Protein AF-A0A1C5GBD8-F1 (afdb_monomer)

Foldseek 3Di:
DDLVVLLVLLQVLLCVLVVPPDFDQQAF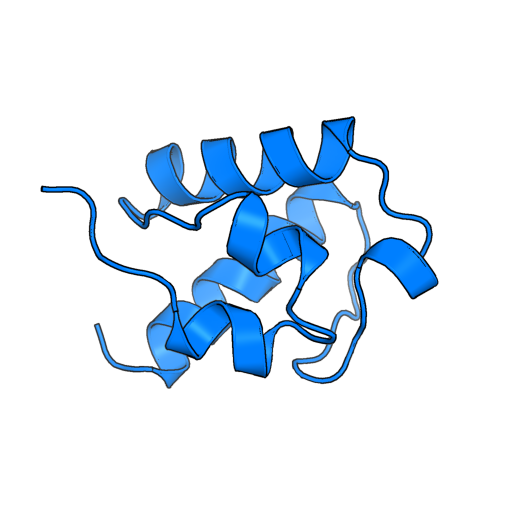CVVVPHDPVSLVSSQVCSCVVPQKHFDPVQSVPPRGSSSSSVVIDGHD

InterPro domains:
  IPR009081 Phosphopantetheine binding ACP domain [PF00550] (10-70)
  IPR009081 Phosphopantetheine binding ACP domain [PS50075] (1-76)
  IPR036736 ACP-like superfamily [G3DSA:1.10.1200.10] (2-76)
  IPR036736 ACP-like superfamily [SSF47336] (1-73)

Solvent-accessible surface area (backbone atoms only — not comparable to full-atom values): 4386 Å² total; per-residue (Å²): 132,54,69,69,55,46,34,52,50,52,52,52,47,41,27,67,72,71,74,39,93,82,79,53,56,77,46,32,59,61,83,74,64,54,47,75,68,51,52,53,49,39,35,53,47,35,35,73,77,68,41,30,42,52,56,70,67,47,64,75,71,37,67,22,44,52,59,39,32,79,65,48,43,75,58,131

Secondary structure (DSSP, 8-state):
--HHHHHHHHHHHHHHHHT-TT--TT--TTTTT--HHHHHHHHHHHHHHH-EE--HHHHHH-SSHHHHHTT-EE--

Nearest PDB structures (foldseek):
  4neo-assembly1_A  TM=8.887E-01  e=1.216E-03  Streptomyces verticillus
  8fx6-assembly1_A  TM=9.005E-01  e=2.634E-03  Thermobifida fusca YX
  8g3i-assembly2_B  TM=9.041E-01  e=3.876E-03  Thermobifida fusca YX
  7kw0-assembly1_A  TM=8.957E-01  e=3.634E-03  Thermobifida fusca YX
  8cjh-assembly2_F  TM=8.734E-01  e=2.352E-02  Escherichia coli

Structure (mmCIF, N/CA/C/O backbone):
data_AF-A0A1C5GBD8-F1
#
_entry.id   AF-A0A1C5GBD8-F1
#
loop_
_atom_site.group_PDB
_atom_site.id
_atom_site.type_symbol
_atom_site.label_atom_id
_atom_site.label_alt_id
_atom_site.label_comp_id
_atom_site.label_asym_id
_atom_site.label_entity_id
_atom_site.label_seq_id
_atom_site.pdbx_PDB_ins_code
_atom_site.Cartn_x
_atom_site.Cartn_y
_atom_site.Cartn_z
_atom_site.occupancy
_atom_site.B_iso_or_equiv
_atom_site.auth_seq_id
_atom_site.auth_comp_id
_atom_site.auth_asym_id
_atom_site.auth_atom_id
_atom_site.pdbx_PDB_model_num
ATOM 1 N N . MET A 1 1 ? 1.553 -4.114 17.101 1.00 72.31 1 MET A N 1
ATOM 2 C CA . MET A 1 1 ? 2.318 -4.680 15.984 1.00 72.31 1 MET A CA 1
ATOM 3 C C . MET A 1 1 ? 3.693 -4.077 16.060 1.00 72.31 1 MET A C 1
ATOM 5 O O . MET A 1 1 ? 3.784 -2.877 16.307 1.00 72.31 1 MET A O 1
ATOM 9 N N . ASP A 1 2 ? 4.717 -4.906 15.945 1.00 87.56 2 ASP A N 1
ATOM 10 C CA . ASP A 1 2 ? 6.098 -4.434 15.874 1.00 87.56 2 ASP A CA 1
ATOM 11 C C . ASP A 1 2 ? 6.390 -3.907 14.455 1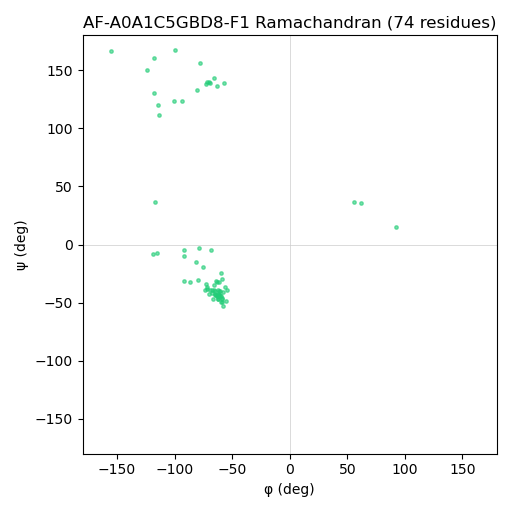.00 87.56 2 ASP A C 1
ATOM 13 O O . ASP A 1 2 ? 5.729 -4.317 13.497 1.00 87.56 2 ASP A O 1
ATOM 17 N N . ASP A 1 3 ? 7.379 -3.022 14.295 1.00 87.19 3 ASP A N 1
ATOM 18 C CA . ASP A 1 3 ? 7.717 -2.413 12.992 1.00 87.19 3 ASP A CA 1
ATOM 19 C C . ASP A 1 3 ? 8.017 -3.470 11.910 1.00 87.19 3 ASP A C 1
ATOM 21 O O . ASP A 1 3 ? 7.637 -3.329 10.746 1.00 87.19 3 ASP A O 1
ATOM 25 N N . GLU A 1 4 ? 8.654 -4.577 12.303 1.00 90.94 4 GLU A N 1
ATOM 26 C CA . GLU A 1 4 ? 8.942 -5.713 11.422 1.00 90.94 4 GLU A CA 1
ATOM 27 C C . GLU A 1 4 ? 7.662 -6.421 10.945 1.00 90.94 4 GLU A C 1
ATOM 29 O O . GLU A 1 4 ? 7.578 -6.876 9.803 1.00 90.94 4 GLU A O 1
ATOM 34 N N . GLU A 1 5 ? 6.637 -6.496 11.793 1.00 92.62 5 GLU A N 1
ATOM 35 C CA . GLU A 1 5 ? 5.352 -7.112 11.460 1.00 92.62 5 GLU A CA 1
ATOM 36 C C . GLU A 1 5 ? 4.586 -6.257 10.440 1.00 92.62 5 GLU A C 1
ATOM 38 O O . GLU A 1 5 ? 4.070 -6.777 9.449 1.00 92.62 5 GLU A O 1
ATOM 43 N N . VAL A 1 6 ? 4.592 -4.934 10.636 1.00 94.44 6 VAL A N 1
ATOM 44 C CA . VAL A 1 6 ? 3.992 -3.956 9.715 1.00 94.44 6 VAL A CA 1
ATOM 45 C C . VAL A 1 6 ? 4.676 -3.998 8.349 1.00 94.44 6 VAL A C 1
ATOM 47 O O . VAL A 1 6 ? 4.002 -4.061 7.320 1.00 94.44 6 VAL A O 1
ATOM 50 N N . LEU A 1 7 ? 6.010 -4.031 8.324 1.00 94.88 7 LEU A N 1
ATOM 51 C CA . LEU A 1 7 ? 6.777 -4.127 7.083 1.00 94.88 7 LEU A CA 1
ATOM 52 C C . LEU A 1 7 ? 6.469 -5.421 6.316 1.00 94.88 7 LEU A C 1
ATOM 54 O O . LEU A 1 7 ? 6.274 -5.395 5.100 1.00 94.88 7 LEU A O 1
ATOM 58 N N . ASN A 1 8 ? 6.393 -6.557 7.014 1.00 94.81 8 ASN A N 1
ATOM 59 C CA . ASN A 1 8 ? 6.065 -7.837 6.387 1.00 94.81 8 ASN A CA 1
ATOM 60 C C . ASN A 1 8 ? 4.635 -7.867 5.825 1.00 94.81 8 ASN A C 1
ATOM 62 O O . ASN A 1 8 ? 4.426 -8.405 4.731 1.00 94.81 8 ASN A O 1
ATOM 66 N N . ALA A 1 9 ? 3.665 -7.277 6.530 1.00 95.00 9 ALA A N 1
ATOM 67 C CA . ALA A 1 9 ? 2.291 -7.133 6.048 1.00 95.00 9 ALA A CA 1
ATOM 68 C C . ALA A 1 9 ? 2.229 -6.265 4.782 1.00 95.00 9 ALA A C 1
ATOM 70 O O . ALA A 1 9 ? 1.642 -6.669 3.773 1.00 95.00 9 ALA A O 1
ATOM 71 N N . LEU A 1 10 ? 2.917 -5.119 4.797 1.00 94.75 10 LEU A N 1
ATOM 72 C CA . LEU A 1 10 ? 3.008 -4.217 3.653 1.00 94.75 10 LEU A CA 1
ATOM 73 C C . LEU A 1 10 ? 3.624 -4.907 2.429 1.00 94.75 10 LEU A C 1
ATOM 75 O O . LEU A 1 10 ? 3.035 -4.881 1.349 1.00 94.75 10 LEU A O 1
ATOM 79 N N . LEU A 1 11 ? 4.768 -5.578 2.598 1.00 95.12 11 LEU A N 1
ATOM 80 C CA . LEU A 1 11 ? 5.432 -6.296 1.509 1.00 95.12 11 LEU A CA 1
ATOM 81 C C . LEU A 1 11 ? 4.561 -7.424 0.960 1.00 95.12 11 LEU A C 1
ATOM 83 O O . LEU A 1 11 ? 4.466 -7.589 -0.251 1.00 95.12 11 LEU A O 1
ATOM 87 N N . THR A 1 12 ? 3.911 -8.202 1.822 1.00 94.81 12 THR A N 1
ATOM 88 C CA . THR A 1 12 ? 3.049 -9.311 1.385 1.00 94.81 12 THR A CA 1
ATOM 89 C C . THR A 1 12 ? 1.856 -8.802 0.578 1.00 94.81 12 THR A C 1
ATOM 91 O O . THR A 1 12 ? 1.579 -9.324 -0.503 1.00 94.81 12 THR A O 1
ATOM 94 N N . THR A 1 13 ? 1.213 -7.736 1.056 1.00 94.62 13 THR A N 1
ATOM 95 C CA . THR A 1 13 ? 0.093 -7.089 0.363 1.00 94.62 13 THR A CA 1
ATOM 96 C C . THR A 1 13 ? 0.545 -6.530 -0.984 1.00 94.62 13 THR A C 1
ATOM 98 O O . THR A 1 13 ? -0.074 -6.805 -2.010 1.00 94.62 13 THR A O 1
ATOM 101 N N . ALA A 1 14 ? 1.679 -5.825 -1.015 1.00 93.12 14 ALA A N 1
ATOM 102 C CA . ALA A 1 14 ? 2.247 -5.292 -2.246 1.00 93.12 14 ALA A CA 1
ATOM 103 C C . ALA A 1 14 ? 2.546 -6.407 -3.258 1.00 93.12 14 ALA A C 1
ATOM 105 O O . ALA A 1 14 ? 2.083 -6.343 -4.393 1.00 93.12 14 ALA A O 1
ATOM 106 N N . ARG A 1 15 ? 3.225 -7.487 -2.857 1.00 93.81 15 ARG A N 1
ATOM 107 C CA . ARG A 1 15 ? 3.518 -8.616 -3.759 1.00 93.81 15 ARG A CA 1
ATOM 108 C C . ARG A 1 15 ? 2.249 -9.174 -4.407 1.00 93.81 15 ARG A C 1
ATOM 110 O O . ARG A 1 15 ? 2.265 -9.487 -5.594 1.00 93.81 15 ARG A O 1
ATOM 117 N N . SER A 1 16 ? 1.151 -9.245 -3.652 1.00 92.00 16 SER A N 1
ATOM 118 C CA . SER A 1 16 ? -0.145 -9.695 -4.167 1.00 92.00 16 SER A CA 1
ATOM 119 C C . SER A 1 16 ? -0.821 -8.682 -5.096 1.00 92.00 16 SER A C 1
ATOM 121 O O . SER A 1 16 ? -1.468 -9.089 -6.057 1.00 92.00 16 SER A O 1
ATOM 123 N N . VAL A 1 17 ? -0.723 -7.381 -4.811 1.00 91.12 17 VAL A N 1
ATOM 124 C CA . VAL A 1 17 ? -1.356 -6.322 -5.619 1.00 91.12 17 VAL A CA 1
ATOM 125 C C . VAL A 1 17 ? -0.619 -6.114 -6.942 1.00 91.12 17 VAL A C 1
ATOM 127 O O . VAL A 1 17 ? -1.263 -5.923 -7.972 1.00 91.12 17 VAL A O 1
ATOM 130 N N . PHE A 1 18 ? 0.712 -6.182 -6.914 1.00 87.25 18 PHE A N 1
ATOM 131 C CA . PHE A 1 18 ? 1.576 -5.936 -8.070 1.00 87.25 18 PHE A CA 1
ATOM 132 C C . PHE A 1 18 ? 1.916 -7.197 -8.872 1.00 87.25 18 PHE A C 1
ATOM 134 O O . PHE A 1 18 ? 2.480 -7.078 -9.955 1.00 87.25 18 PHE A O 1
ATOM 141 N N . ASP A 1 19 ? 1.591 -8.389 -8.360 1.00 87.88 19 ASP A N 1
ATOM 142 C CA . ASP A 1 19 ? 2.015 -9.682 -8.923 1.00 87.88 19 ASP A CA 1
ATOM 143 C C . ASP A 1 19 ? 3.552 -9.786 -9.066 1.00 87.88 19 ASP A C 1
ATOM 145 O O . ASP A 1 19 ? 4.099 -10.340 -10.021 1.00 87.88 19 ASP A O 1
ATOM 149 N N . ILE A 1 20 ? 4.279 -9.218 -8.094 1.00 86.94 20 ILE A N 1
ATOM 150 C CA . ILE A 1 20 ? 5.747 -9.218 -8.037 1.00 86.94 20 ILE A CA 1
ATOM 151 C C . ILE A 1 20 ? 6.178 -10.051 -6.835 1.00 86.94 20 ILE A C 1
ATOM 153 O O . ILE A 1 20 ? 6.002 -9.640 -5.697 1.00 86.94 20 ILE A O 1
ATOM 157 N N . GLY A 1 21 ? 6.788 -11.214 -7.063 1.00 83.19 21 GLY A N 1
ATOM 158 C CA . GLY A 1 21 ? 7.171 -12.126 -5.975 1.00 83.19 21 GLY A CA 1
ATOM 159 C C . GLY A 1 21 ? 8.403 -11.704 -5.159 1.00 83.19 21 GLY A C 1
ATOM 160 O O . GLY A 1 21 ? 8.588 -12.191 -4.046 1.00 83.19 21 GLY A O 1
ATOM 161 N N . SER A 1 22 ? 9.250 -10.817 -5.685 1.00 86.31 22 SER A N 1
ATOM 162 C CA . SER A 1 22 ? 10.586 -10.527 -5.139 1.00 86.31 22 SER A CA 1
ATOM 163 C C . SER A 1 22 ? 10.768 -9.088 -4.649 1.00 86.31 22 SER A C 1
ATOM 165 O O . SER A 1 22 ? 11.846 -8.531 -4.820 1.00 86.31 22 SER A O 1
ATOM 167 N N . LEU A 1 23 ? 9.732 -8.486 -4.059 1.00 92.12 23 LEU A N 1
ATOM 168 C CA . LEU A 1 23 ? 9.850 -7.162 -3.432 1.00 92.12 23 LEU A CA 1
ATOM 169 C C . LEU A 1 23 ? 10.697 -7.214 -2.156 1.00 92.12 23 LEU A C 1
ATOM 171 O O . LEU A 1 23 ? 10.556 -8.136 -1.344 1.00 92.12 23 LEU A O 1
ATOM 175 N N . THR A 1 24 ? 11.523 -6.199 -1.964 1.00 92.69 24 THR A N 1
ATOM 176 C CA . THR A 1 24 ? 12.408 -5.965 -0.825 1.00 92.69 24 THR A CA 1
ATOM 177 C C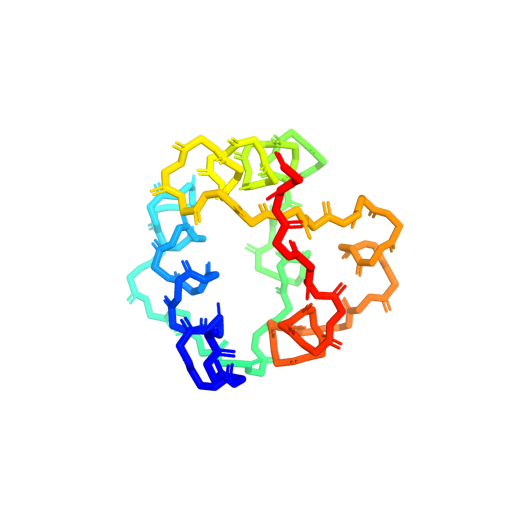 . THR A 1 24 ? 12.013 -4.669 -0.104 1.00 92.69 24 THR A C 1
ATOM 179 O O . THR A 1 24 ? 11.333 -3.827 -0.687 1.00 92.69 24 THR A O 1
ATOM 182 N N . PRO A 1 25 ? 12.425 -4.469 1.162 1.00 93.81 25 PRO A N 1
ATOM 183 C CA . PRO A 1 25 ? 12.120 -3.241 1.897 1.00 93.81 25 PRO A CA 1
ATOM 184 C C . PRO A 1 25 ? 12.649 -1.955 1.245 1.00 93.81 25 PRO A C 1
ATOM 186 O O . PRO A 1 25 ? 12.110 -0.888 1.51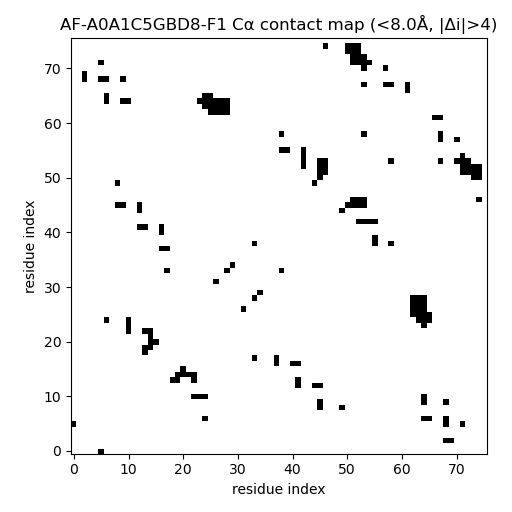6 1.00 93.81 25 PRO A O 1
ATOM 189 N N . GLU A 1 26 ? 13.696 -2.054 0.421 1.00 93.69 26 GLU A N 1
ATOM 190 C CA . GLU A 1 26 ? 14.359 -0.920 -0.237 1.00 93.69 26 GLU A CA 1
ATOM 191 C C . GLU A 1 26 ? 13.777 -0.608 -1.625 1.00 93.69 26 GLU A C 1
ATOM 193 O O . GLU A 1 26 ? 14.180 0.373 -2.246 1.00 93.69 26 GLU A O 1
ATOM 198 N N . ASP A 1 27 ? 12.838 -1.424 -2.116 1.00 92.69 27 ASP A N 1
ATOM 199 C CA . ASP A 1 27 ? 12.224 -1.213 -3.423 1.00 92.69 27 ASP A CA 1
ATOM 200 C C . ASP A 1 27 ? 11.251 -0.030 -3.420 1.00 92.69 27 ASP A C 1
ATOM 202 O O . ASP A 1 27 ? 10.425 0.124 -2.517 1.00 92.69 27 ASP A O 1
ATOM 206 N N . ASP A 1 28 ? 11.320 0.759 -4.490 1.00 89.62 28 ASP A N 1
ATOM 207 C CA . ASP A 1 28 ? 10.412 1.866 -4.778 1.00 89.62 28 ASP A CA 1
ATOM 208 C C . ASP A 1 28 ? 9.267 1.380 -5.680 1.00 89.62 28 ASP A C 1
ATOM 210 O O . ASP A 1 28 ? 9.485 0.868 -6.783 1.00 89.62 28 ASP A O 1
ATOM 214 N N . LEU A 1 29 ? 8.029 1.572 -5.224 1.00 86.81 29 LEU A N 1
ATOM 215 C CA . LEU A 1 29 ? 6.822 1.198 -5.961 1.00 86.81 29 LEU A CA 1
ATOM 216 C C . LEU A 1 29 ? 6.759 1.826 -7.360 1.00 86.81 29 LEU A C 1
ATOM 218 O O . LEU A 1 29 ? 6.505 1.133 -8.347 1.00 86.81 29 LEU A O 1
ATOM 222 N N . PHE A 1 30 ? 6.991 3.131 -7.467 1.00 86.94 30 PHE A N 1
ATOM 223 C CA . PHE A 1 30 ? 6.892 3.859 -8.728 1.00 86.94 30 PHE A CA 1
ATOM 224 C C . PHE A 1 30 ? 8.055 3.536 -9.663 1.00 86.94 30 PHE A C 1
ATOM 226 O O . PHE A 1 30 ? 7.847 3.447 -10.875 1.00 86.94 30 PHE A O 1
ATOM 233 N N . ALA A 1 31 ? 9.254 3.281 -9.130 1.00 88.50 31 ALA A N 1
ATOM 234 C CA . ALA A 1 31 ? 10.381 2.804 -9.934 1.00 88.50 31 ALA A CA 1
ATOM 235 C C . ALA A 1 31 ? 10.111 1.419 -10.549 1.00 88.50 31 ALA A C 1
ATOM 237 O O . ALA A 1 31 ? 10.568 1.134 -11.658 1.00 88.50 31 ALA A O 1
ATOM 238 N N . LEU A 1 32 ? 9.328 0.582 -9.863 1.00 87.81 32 LEU A N 1
ATOM 239 C CA . LEU A 1 32 ? 8.865 -0.719 -10.353 1.00 87.81 32 LEU A CA 1
ATOM 240 C C . LEU A 1 32 ? 7.678 -0.625 -11.329 1.00 87.81 32 LEU A C 1
ATOM 242 O O . LEU A 1 32 ? 7.252 -1.641 -11.877 1.00 87.81 32 LEU A O 1
ATOM 246 N N . GLY A 1 33 ? 7.166 0.583 -11.586 1.00 87.12 33 GLY A N 1
ATOM 247 C CA . GLY A 1 33 ? 6.066 0.828 -12.517 1.00 87.12 33 GLY A CA 1
ATOM 248 C C . GLY A 1 33 ? 4.675 0.817 -11.882 1.00 87.12 33 GLY A C 1
ATOM 249 O O . GLY A 1 33 ? 3.691 0.748 -12.619 1.00 87.12 33 GLY A O 1
ATOM 250 N N . ALA A 1 34 ? 4.572 0.901 -10.551 1.00 87.50 34 ALA A N 1
ATOM 251 C CA . ALA A 1 34 ? 3.293 1.068 -9.869 1.00 87.50 34 ALA A CA 1
ATOM 252 C C . ALA A 1 34 ? 2.555 2.316 -10.364 1.00 87.50 34 ALA A C 1
ATOM 254 O O . ALA A 1 34 ? 3.134 3.391 -10.540 1.00 87.50 34 ALA A O 1
ATOM 255 N N . THR A 1 35 ? 1.243 2.189 -10.538 1.00 90.00 35 THR A N 1
ATOM 256 C CA . THR A 1 35 ? 0.365 3.315 -10.851 1.00 90.00 35 THR A CA 1
ATOM 257 C C . THR A 1 35 ? -0.360 3.807 -9.601 1.00 90.00 35 THR A C 1
ATOM 259 O O . THR A 1 35 ? -0.440 3.121 -8.582 1.00 90.00 35 THR A O 1
ATOM 262 N N . SER A 1 36 ? -0.983 4.986 -9.680 1.00 90.12 36 SER A N 1
ATOM 263 C CA . SER A 1 36 ? -1.840 5.487 -8.597 1.00 90.12 36 SER A CA 1
ATOM 264 C C . SER A 1 36 ? -3.007 4.544 -8.281 1.00 90.12 36 SER A C 1
ATOM 266 O O . SER A 1 36 ? -3.460 4.493 -7.143 1.00 90.12 36 SER A O 1
ATOM 268 N N . VAL A 1 37 ? -3.494 3.787 -9.272 1.00 91.25 37 VAL A N 1
ATOM 269 C CA . VAL A 1 37 ? -4.553 2.787 -9.061 1.00 91.25 37 VAL A CA 1
ATOM 270 C C . VAL A 1 37 ? -4.036 1.639 -8.201 1.00 91.25 37 VAL A C 1
ATOM 272 O O . VAL A 1 37 ? -4.752 1.162 -7.323 1.00 91.25 37 VAL A O 1
ATOM 275 N N . ASP A 1 38 ? -2.790 1.228 -8.412 1.00 91.06 38 ASP A N 1
ATOM 276 C CA . ASP A 1 38 ? -2.177 0.167 -7.622 1.00 91.06 38 ASP A CA 1
ATOM 277 C C . ASP A 1 38 ? -1.863 0.631 -6.197 1.00 91.06 38 ASP A C 1
ATOM 279 O O . ASP A 1 38 ? -2.091 -0.117 -5.252 1.00 91.06 38 ASP A O 1
ATOM 283 N N . ALA A 1 39 ? -1.444 1.888 -6.018 1.00 91.19 39 ALA A N 1
ATOM 284 C CA . ALA A 1 39 ? -1.287 2.499 -4.697 1.00 91.19 39 ALA A CA 1
ATOM 285 C C . ALA A 1 39 ? -2.608 2.503 -3.906 1.00 91.19 39 ALA A C 1
ATOM 287 O O . ALA A 1 39 ? -2.652 2.056 -2.762 1.00 91.19 39 AL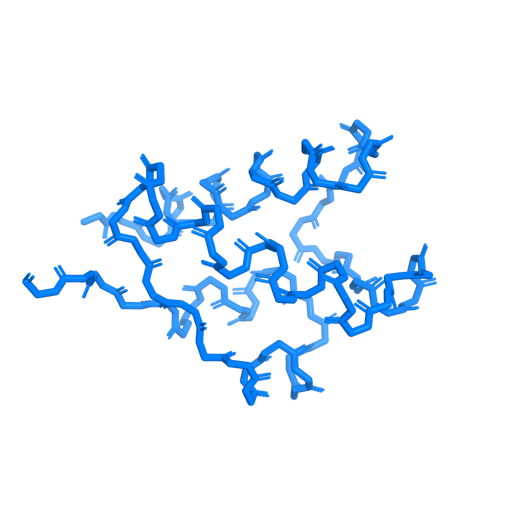A A O 1
ATOM 288 N N . VAL A 1 40 ? -3.713 2.920 -4.535 1.00 93.44 40 VAL A N 1
ATOM 289 C CA . VAL A 1 40 ? -5.045 2.890 -3.904 1.00 93.44 40 VAL A CA 1
ATOM 290 C C . VAL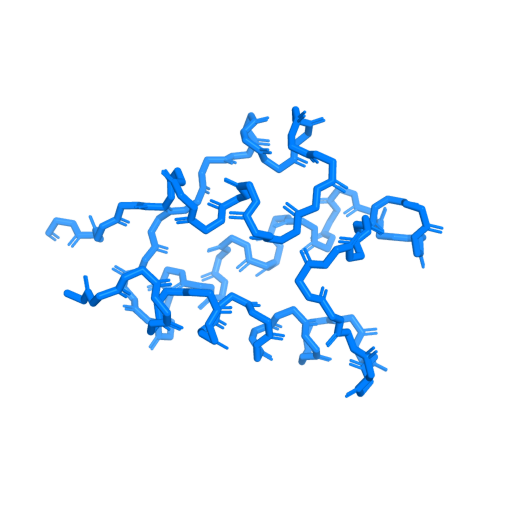 A 1 40 ? -5.455 1.460 -3.541 1.00 93.44 40 VAL A C 1
ATOM 292 O O . VAL A 1 40 ? -6.019 1.230 -2.470 1.00 93.44 40 VAL A O 1
ATOM 295 N N . ARG A 1 41 ? -5.161 0.486 -4.412 1.00 94.00 41 ARG A N 1
ATOM 296 C CA . ARG A 1 41 ? -5.415 -0.937 -4.145 1.00 94.00 41 ARG A CA 1
ATOM 297 C C . ARG A 1 41 ? -4.597 -1.459 -2.971 1.00 94.00 41 ARG A C 1
ATOM 299 O O . ARG A 1 41 ? -5.160 -2.158 -2.138 1.00 94.00 41 ARG A O 1
ATOM 306 N N . LEU A 1 42 ? -3.316 -1.104 -2.899 1.00 93.88 42 LEU A N 1
ATOM 307 C CA . LEU A 1 42 ? -2.425 -1.461 -1.798 1.00 93.88 42 LEU A CA 1
ATOM 308 C C . LEU A 1 42 ? -2.967 -0.944 -0.467 1.00 93.88 42 LEU A C 1
ATOM 310 O O . LEU A 1 42 ? -3.144 -1.734 0.451 1.00 93.88 42 LEU A O 1
ATOM 314 N N . VAL A 1 43 ? -3.281 0.352 -0.389 1.00 94.19 43 VAL A N 1
ATOM 315 C CA . VAL A 1 43 ? -3.817 0.987 0.826 1.00 94.19 43 VAL A CA 1
ATOM 316 C C . VAL A 1 43 ? -5.127 0.324 1.257 1.00 94.19 43 VAL A C 1
ATOM 318 O O . VAL A 1 43 ? -5.283 -0.042 2.417 1.00 94.19 43 VAL A O 1
ATOM 321 N N . SER A 1 44 ? -6.039 0.097 0.307 1.00 94.56 44 SER A N 1
ATOM 322 C CA . SER A 1 44 ? -7.336 -0.532 0.593 1.00 94.56 44 SER A CA 1
ATOM 323 C C . SER A 1 44 ? -7.195 -1.983 1.068 1.00 94.56 44 SER A C 1
ATOM 325 O O . SER A 1 44 ? -7.917 -2.408 1.964 1.00 94.56 44 SER A O 1
ATOM 327 N N . ALA A 1 45 ? -6.284 -2.757 0.467 1.00 94.94 45 ALA A N 1
ATOM 328 C CA . ALA A 1 45 ? -6.031 -4.143 0.859 1.00 94.94 45 ALA A CA 1
ATOM 329 C C . ALA A 1 45 ? -5.355 -4.222 2.233 1.00 94.94 45 ALA A C 1
ATOM 331 O O . ALA A 1 45 ? -5.719 -5.054 3.055 1.00 94.94 45 ALA A O 1
ATOM 332 N N . LEU A 1 46 ? -4.425 -3.309 2.513 1.00 94.88 46 LEU A N 1
ATOM 333 C CA . LEU A 1 46 ? -3.738 -3.237 3.795 1.00 94.88 46 LEU A CA 1
ATOM 334 C C . LEU A 1 46 ? -4.717 -2.953 4.949 1.00 94.88 46 LEU A C 1
ATOM 336 O O . LEU A 1 46 ? -4.657 -3.599 5.997 1.00 94.88 46 LEU A O 1
ATOM 340 N N . GLU A 1 47 ? -5.665 -2.040 4.736 1.00 94.62 47 GLU A N 1
ATOM 341 C CA . GLU A 1 47 ? -6.716 -1.749 5.711 1.00 94.62 47 GLU A CA 1
ATOM 342 C C . GLU A 1 47 ? -7.660 -2.946 5.889 1.00 94.62 47 GLU A C 1
ATOM 344 O O . GLU A 1 47 ? -7.935 -3.350 7.018 1.00 94.62 47 GLU A O 1
ATOM 349 N N . ALA A 1 48 ? -8.121 -3.550 4.790 1.00 94.00 48 ALA A N 1
ATOM 350 C CA . ALA A 1 48 ? -9.087 -4.647 4.830 1.00 94.00 48 ALA A CA 1
ATOM 351 C C . ALA A 1 48 ? -8.523 -5.943 5.440 1.00 94.00 48 ALA A C 1
ATOM 353 O O . ALA A 1 48 ? -9.215 -6.602 6.218 1.00 94.00 48 ALA A O 1
ATOM 354 N N . ASP A 1 49 ? -7.286 -6.305 5.094 1.00 93.88 49 ASP A N 1
ATOM 355 C CA . ASP A 1 49 ? -6.694 -7.598 5.449 1.00 93.88 49 ASP A CA 1
ATOM 356 C C . ASP A 1 49 ? -5.913 -7.541 6.768 1.00 93.88 49 ASP A C 1
ATOM 358 O O . ASP A 1 49 ? -5.856 -8.531 7.502 1.00 93.88 49 ASP A O 1
ATOM 362 N N . HIS A 1 50 ? -5.323 -6.385 7.087 1.00 93.69 50 HIS A N 1
ATOM 363 C CA . HIS A 1 50 ? -4.447 -6.220 8.249 1.00 93.69 50 HIS A CA 1
ATOM 364 C C . HIS A 1 50 ? -4.952 -5.194 9.269 1.00 93.69 50 HIS A C 1
ATOM 366 O O . HIS A 1 50 ? -4.379 -5.104 10.353 1.00 93.69 50 HIS A O 1
ATOM 372 N N . GLY A 1 51 ? -6.006 -4.427 8.964 1.00 94.56 51 GLY A N 1
ATOM 373 C CA . GLY A 1 51 ? -6.445 -3.331 9.829 1.00 94.56 51 GLY A CA 1
ATOM 374 C C . GLY A 1 51 ? -5.365 -2.262 9.972 1.00 94.56 51 GLY A C 1
ATOM 375 O O . GLY A 1 51 ? -5.177 -1.719 11.056 1.00 94.56 51 GLY A O 1
ATOM 376 N N . LEU A 1 52 ? -4.601 -2.010 8.909 1.00 95.69 52 LEU A N 1
ATOM 377 C CA . LEU A 1 52 ? -3.489 -1.066 8.885 1.00 95.69 52 LEU A CA 1
ATOM 378 C C . LEU A 1 52 ? -3.776 0.053 7.884 1.00 95.69 52 LEU A C 1
ATOM 380 O O . LEU A 1 52 ? -4.104 -0.200 6.729 1.00 95.69 52 LEU A O 1
ATOM 384 N N . ILE A 1 53 ? -3.611 1.295 8.321 1.00 94.62 53 ILE A N 1
ATOM 385 C CA . ILE A 1 53 ? -3.842 2.494 7.522 1.00 94.62 53 ILE A CA 1
ATOM 386 C C . ILE A 1 53 ? -2.498 3.027 7.029 1.00 94.62 53 ILE A C 1
ATOM 388 O O . ILE A 1 53 ? -1.608 3.352 7.820 1.00 94.62 53 ILE A O 1
ATOM 392 N N . LEU A 1 54 ? -2.387 3.149 5.708 1.00 94.19 54 LEU A N 1
ATOM 393 C CA . LEU A 1 54 ? -1.287 3.802 5.009 1.00 94.19 54 LEU A CA 1
ATOM 394 C C . LEU A 1 54 ? -1.832 5.040 4.296 1.00 94.19 54 LEU A C 1
ATOM 396 O O . LEU A 1 54 ? -2.715 4.925 3.449 1.00 94.19 54 LEU A O 1
ATOM 400 N N . ASP A 1 55 ? -1.318 6.222 4.633 1.00 92.44 55 ASP A N 1
ATOM 401 C CA . ASP A 1 55 ? -1.734 7.449 3.954 1.00 92.44 55 ASP A CA 1
ATOM 402 C C . ASP A 1 55 ? -1.219 7.461 2.505 1.00 92.44 55 ASP A C 1
ATOM 404 O O . ASP A 1 55 ? -0.070 7.103 2.236 1.00 92.44 55 ASP A O 1
ATOM 408 N N . MET A 1 56 ? -2.052 7.909 1.565 1.00 90.81 56 MET A N 1
ATOM 409 C CA . MET A 1 56 ? -1.636 8.086 0.174 1.00 90.81 56 MET A CA 1
ATOM 410 C C . MET A 1 56 ? -0.500 9.104 0.052 1.00 90.81 56 MET A C 1
ATOM 412 O O . MET A 1 56 ? 0.354 8.933 -0.814 1.00 90.81 56 MET A O 1
ATOM 416 N N . GLU A 1 57 ? -0.453 10.128 0.911 1.00 91.25 57 GLU A N 1
ATOM 417 C CA . GLU A 1 57 ? 0.662 11.085 0.937 1.00 91.25 57 GLU A CA 1
ATOM 418 C C . GLU A 1 57 ? 1.990 10.369 1.220 1.00 91.25 57 GLU A C 1
ATOM 420 O O . GLU A 1 57 ? 2.956 10.545 0.482 1.00 91.25 57 GLU A O 1
ATOM 425 N N . VAL A 1 58 ? 2.001 9.446 2.187 1.00 92.12 58 VAL A N 1
ATOM 426 C CA . VAL A 1 58 ? 3.173 8.621 2.514 1.00 92.12 58 VAL A CA 1
ATOM 427 C C . VAL A 1 58 ? 3.583 7.745 1.337 1.00 92.12 58 VAL A C 1
ATOM 429 O O . VAL A 1 58 ? 4.779 7.602 1.099 1.00 92.12 58 VA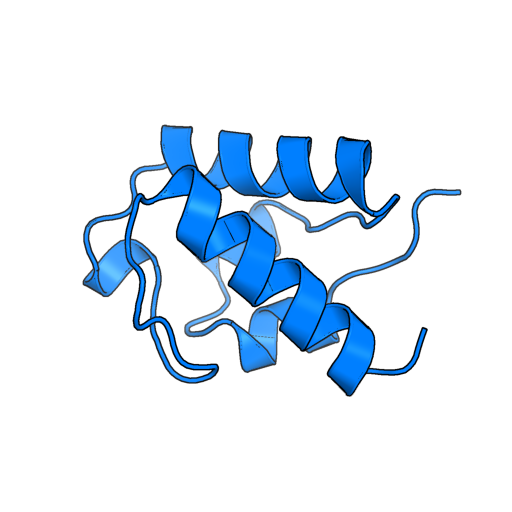L A O 1
ATOM 432 N N . VAL A 1 59 ? 2.635 7.174 0.586 1.00 90.31 59 VAL A N 1
ATOM 433 C CA . VAL A 1 59 ? 2.964 6.368 -0.602 1.00 90.31 59 VAL A CA 1
ATOM 434 C C . VAL A 1 59 ? 3.707 7.204 -1.642 1.00 90.31 59 VAL A C 1
ATOM 436 O O . VAL A 1 59 ? 4.651 6.704 -2.240 1.00 90.31 59 VAL A O 1
ATOM 439 N N . PHE A 1 60 ? 3.306 8.462 -1.852 1.00 87.94 60 PHE A N 1
ATOM 440 C CA . PHE A 1 60 ? 3.946 9.354 -2.822 1.00 87.94 60 PHE A CA 1
ATOM 441 C C . PHE A 1 60 ? 5.253 9.986 -2.326 1.00 87.94 60 PHE A C 1
ATOM 443 O O . PHE A 1 60 ? 6.116 10.289 -3.148 1.00 87.94 60 PHE A O 1
ATOM 450 N N . GLU A 1 61 ? 5.393 10.225 -1.021 1.00 88.00 61 GLU A N 1
ATOM 451 C CA . GLU A 1 61 ? 6.590 10.841 -0.436 1.00 88.00 61 GLU A CA 1
ATOM 452 C C . GLU A 1 61 ? 7.692 9.835 -0.093 1.00 88.00 61 GLU A C 1
ATOM 454 O O . GLU A 1 61 ? 8.873 10.182 -0.143 1.00 88.00 61 GLU A O 1
ATOM 459 N N . SER A 1 62 ? 7.325 8.608 0.280 1.00 80.38 62 SER A N 1
ATOM 460 C CA . SER A 1 62 ? 8.288 7.589 0.700 1.00 80.38 62 SER A CA 1
ATOM 461 C C . SER A 1 62 ? 8.927 6.933 -0.513 1.00 80.38 62 SER A C 1
ATOM 463 O O . SER A 1 62 ? 8.231 6.496 -1.429 1.00 80.38 62 SER A O 1
ATOM 465 N N . GLY A 1 63 ? 10.252 6.803 -0.496 1.00 80.31 63 GLY A N 1
ATOM 466 C CA . GLY A 1 63 ? 10.981 6.182 -1.601 1.00 80.31 63 GLY A CA 1
ATOM 467 C C . GLY A 1 63 ? 10.973 4.656 -1.5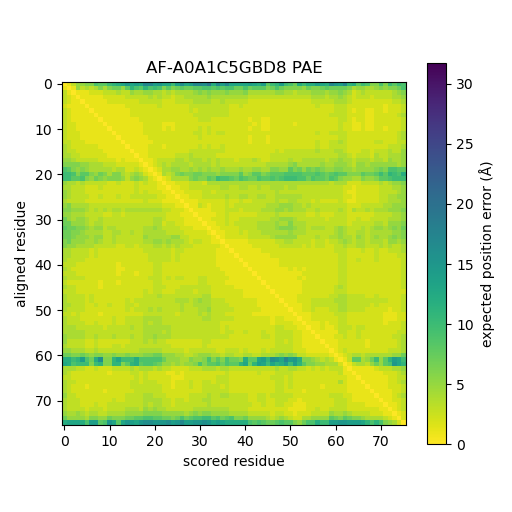52 1.00 80.31 63 GLY A C 1
ATOM 468 O O . GLY A 1 63 ? 11.334 4.017 -2.529 1.00 80.31 63 GLY A O 1
ATOM 469 N N . ASN A 1 64 ? 10.615 4.041 -0.421 1.00 92.00 64 ASN A N 1
ATOM 470 C CA . ASN A 1 64 ? 10.654 2.587 -0.270 1.00 92.00 64 ASN A CA 1
ATOM 471 C C . ASN A 1 64 ? 9.687 2.058 0.802 1.00 92.00 64 ASN A C 1
ATOM 473 O O . ASN A 1 64 ? 9.162 2.807 1.630 1.00 92.00 64 ASN A O 1
ATOM 477 N N . PHE A 1 65 ? 9.471 0.741 0.807 1.00 93.12 65 PHE A N 1
ATOM 478 C CA . PHE A 1 65 ? 8.563 0.073 1.744 1.00 93.12 65 PHE A CA 1
ATOM 479 C C . PHE A 1 65 ? 8.982 0.193 3.216 1.00 93.12 65 PHE A C 1
ATOM 481 O O . PHE A 1 65 ? 8.110 0.228 4.083 1.00 93.12 65 PHE A O 1
ATOM 488 N N . ALA A 1 66 ? 10.282 0.253 3.522 1.00 93.56 66 ALA A N 1
ATOM 489 C CA . ALA A 1 66 ? 10.759 0.410 4.897 1.00 93.56 66 ALA A CA 1
ATOM 490 C C . ALA A 1 66 ? 10.343 1.766 5.490 1.00 93.56 66 ALA A C 1
ATOM 492 O O . ALA A 1 66 ? 9.867 1.827 6.625 1.00 93.56 66 ALA A O 1
ATOM 493 N N . GLU A 1 67 ? 10.462 2.841 4.710 1.00 92.88 67 GLU A N 1
ATOM 494 C CA . GLU A 1 67 ? 9.992 4.171 5.103 1.00 92.88 67 GLU A CA 1
ATOM 495 C C . GLU A 1 67 ? 8.468 4.212 5.253 1.00 92.88 67 GLU A C 1
ATOM 497 O O . GLU A 1 67 ? 7.971 4.735 6.253 1.00 92.88 67 GLU A O 1
ATOM 502 N N . MET A 1 68 ? 7.732 3.599 4.318 1.00 93.62 68 MET A N 1
ATOM 503 C CA . MET A 1 68 ? 6.268 3.508 4.389 1.00 93.62 68 MET A CA 1
ATOM 504 C C . MET A 1 68 ? 5.808 2.764 5.650 1.00 93.62 68 MET A C 1
ATOM 506 O O . MET A 1 68 ? 4.893 3.219 6.335 1.00 93.62 68 MET A O 1
ATOM 510 N N . ALA A 1 69 ? 6.467 1.653 6.000 1.00 93.94 69 ALA A N 1
ATOM 511 C CA . ALA A 1 69 ? 6.150 0.864 7.189 1.00 93.94 69 ALA A CA 1
ATOM 512 C C . ALA A 1 69 ? 6.237 1.679 8.484 1.00 93.94 69 ALA A C 1
ATOM 514 O O . ALA A 1 69 ? 5.344 1.589 9.322 1.00 93.94 69 ALA A O 1
ATOM 515 N N . GLY A 1 70 ? 7.245 2.547 8.610 1.00 92.62 70 GLY A N 1
ATOM 516 C CA . GLY A 1 70 ? 7.410 3.426 9.773 1.00 92.62 70 GLY A CA 1
ATOM 517 C C . GLY A 1 70 ? 6.351 4.530 9.909 1.00 92.62 70 GLY A C 1
ATOM 518 O O . GLY A 1 70 ? 6.373 5.288 10.880 1.00 92.62 70 GLY A O 1
ATOM 519 N N . LYS A 1 71 ? 5.446 4.665 8.934 1.00 93.62 71 LYS A N 1
ATOM 520 C CA . LYS A 1 71 ? 4.363 5.659 8.917 1.00 93.62 71 LYS A CA 1
ATOM 521 C C . LYS A 1 71 ? 2.969 5.040 8.980 1.00 93.62 71 LYS A C 1
ATOM 523 O O . LYS A 1 71 ? 1.994 5.778 9.101 1.00 93.62 71 LYS A O 1
ATOM 528 N N . ILE A 1 72 ? 2.872 3.716 8.900 1.00 94.56 72 ILE A N 1
ATOM 529 C CA . ILE A 1 72 ? 1.603 3.002 8.997 1.00 94.56 72 ILE A CA 1
ATOM 530 C C . ILE A 1 72 ? 1.099 3.036 10.437 1.00 94.56 72 ILE A C 1
ATOM 532 O O . ILE A 1 72 ? 1.855 2.872 11.395 1.00 94.56 72 ILE A O 1
ATOM 536 N N . VAL A 1 73 ? -0.209 3.215 10.579 1.00 93.75 73 VAL A N 1
ATOM 537 C CA . VAL A 1 73 ? -0.896 3.206 11.871 1.00 93.75 73 VAL A CA 1
ATOM 538 C C . VAL A 1 73 ? -2.012 2.162 11.868 1.00 93.75 73 VAL A C 1
ATOM 540 O O . VAL A 1 73 ? -2.574 1.878 10.813 1.00 93.75 73 VAL A O 1
ATOM 543 N N . PRO A 1 74 ? -2.361 1.562 13.014 1.00 90.44 74 PRO A N 1
ATOM 544 C CA . PRO A 1 74 ? -3.505 0.661 13.087 1.00 90.44 74 PRO A CA 1
ATOM 545 C C . PRO A 1 74 ? -4.822 1.408 12.832 1.00 90.44 74 PRO A C 1
ATOM 547 O O . PRO A 1 74 ? -4.997 2.548 13.269 1.00 90.44 74 PRO A O 1
ATOM 550 N N . ALA A 1 75 ? -5.751 0.743 12.147 1.00 86.19 75 ALA A N 1
ATOM 551 C CA . ALA A 1 75 ? -7.139 1.162 12.037 1.00 86.19 75 ALA A CA 1
ATOM 552 C C . ALA A 1 75 ? -7.788 1.140 13.429 1.00 86.19 75 ALA A C 1
ATOM 554 O O . ALA A 1 75 ? -7.538 0.233 14.228 1.00 86.19 75 ALA A O 1
ATOM 555 N N . ALA A 1 76 ? -8.549 2.193 13.731 1.00 75.88 76 ALA A N 1
ATOM 556 C CA . ALA A 1 76 ? -9.145 2.434 15.045 1.00 75.88 76 ALA A CA 1
ATOM 557 C C . ALA A 1 76 ? -10.257 1.439 15.409 1.00 75.88 76 ALA A C 1
ATOM 559 O O . ALA A 1 76 ? -10.989 0.997 14.494 1.00 75.88 76 ALA A O 1
#

pLDDT: mean 91.03, std 4.4, range [72.31, 95.69]

Mean predicted aligned error: 3.16 Å

Sequence (76 aa):
MDDEEVLNALLTTARSVFDIGSLTPEDDLFALGATSVDAVRLVSALEADHGLILDMEVVFESGNFAEMAGKIVPAA

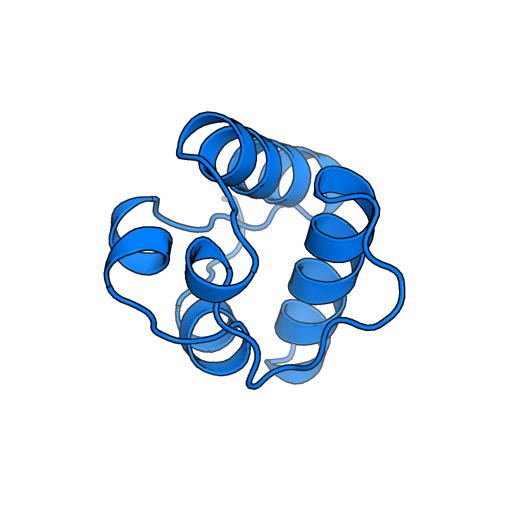Organism: Micromonospora echinofusca (NCBI:txid47858)

Radius of gyration: 10.82 Å; Cα contacts (8 Å, |Δi|>4): 93; chains: 1; bounding box: 24×23×28 Å